Protein AF-A0A6A5AH60-F1 (afdb_monomer_lite)

pLDDT: mean 79.87, std 14.42, range [40.28, 94.0]

Structure (mmCIF, N/CA/C/O backbone):
data_AF-A0A6A5AH60-F1
#
_entry.id   AF-A0A6A5AH60-F1
#
loop_
_atom_site.group_PDB
_atom_site.id
_atom_site.type_symbol
_atom_site.label_atom_id
_atom_site.label_alt_id
_atom_site.label_comp_id
_atom_site.label_asym_id
_atom_site.label_entity_id
_atom_site.label_seq_id
_atom_site.pdbx_PDB_ins_code
_atom_site.Cartn_x
_atom_site.Cartn_y
_atom_site.Cartn_z
_atom_site.occupancy
_atom_site.B_iso_or_equiv
_atom_site.auth_seq_id
_atom_site.auth_comp_id
_atom_site.auth_asym_id
_atom_site.auth_atom_id
_atom_site.pdbx_PDB_model_num
ATOM 1 N N . MET A 1 1 ? 12.612 -9.656 -24.841 1.00 40.28 1 MET A N 1
ATOM 2 C CA . MET A 1 1 ? 11.908 -8.558 -25.538 1.00 40.28 1 MET A CA 1
ATOM 3 C C . MET A 1 1 ? 12.370 -7.245 -24.920 1.00 40.28 1 MET A C 1
ATOM 5 O O . MET A 1 1 ? 12.192 -7.099 -23.715 1.00 40.28 1 MET A O 1
ATOM 9 N N . PRO A 1 2 ? 13.009 -6.326 -25.659 1.00 41.59 2 PRO A N 1
ATOM 10 C CA . PRO A 1 2 ? 13.295 -4.991 -25.138 1.00 41.59 2 PRO A CA 1
ATOM 11 C C . PRO A 1 2 ? 11.968 -4.236 -24.960 1.00 41.59 2 PRO A C 1
ATOM 13 O O . PRO A 1 2 ? 11.119 -4.302 -25.843 1.00 41.59 2 PRO A O 1
ATOM 16 N N . GLY A 1 3 ? 11.770 -3.547 -23.833 1.00 53.78 3 GLY A N 1
ATOM 17 C CA . GLY A 1 3 ? 10.596 -2.684 -23.619 1.00 53.78 3 GLY A CA 1
ATOM 18 C C . GLY A 1 3 ? 9.425 -3.288 -22.839 1.00 53.78 3 GLY A C 1
ATOM 19 O O . GLY A 1 3 ? 8.413 -2.615 -22.692 1.00 53.78 3 GLY A O 1
ATOM 20 N N . ALA A 1 4 ? 9.563 -4.494 -22.277 1.00 47.09 4 ALA A N 1
ATOM 21 C CA . ALA A 1 4 ? 8.500 -5.148 -21.502 1.00 47.09 4 ALA A CA 1
ATOM 22 C C . ALA A 1 4 ? 8.055 -4.393 -20.230 1.00 47.09 4 ALA A C 1
ATOM 24 O O . ALA A 1 4 ? 7.075 -4.813 -19.645 1.00 47.09 4 ALA A O 1
ATOM 25 N N . HIS A 1 5 ? 8.743 -3.311 -19.834 1.00 53.66 5 HIS A N 1
ATOM 26 C CA . HIS A 1 5 ? 8.456 -2.485 -18.648 1.00 53.66 5 HIS A CA 1
ATOM 27 C C . HIS A 1 5 ? 8.620 -0.976 -18.938 1.00 53.66 5 HIS A C 1
ATOM 29 O O . HIS A 1 5 ? 9.006 -0.194 -18.068 1.00 53.66 5 HIS A O 1
ATOM 35 N N . ALA A 1 6 ? 8.435 -0.557 -20.195 1.00 55.41 6 ALA A N 1
ATOM 36 C CA . ALA A 1 6 ? 8.521 0.856 -20.569 1.00 55.41 6 ALA A CA 1
ATOM 37 C C . ALA A 1 6 ? 7.335 1.655 -19.998 1.00 55.41 6 ALA A C 1
ATOM 39 O O . ALA A 1 6 ? 6.229 1.129 -19.887 1.00 55.41 6 ALA A O 1
ATOM 40 N N . ALA A 1 7 ? 7.546 2.935 -19.668 1.00 53.28 7 ALA A N 1
ATOM 41 C CA . ALA A 1 7 ? 6.488 3.820 -19.172 1.00 53.28 7 ALA A CA 1
ATOM 42 C C . ALA A 1 7 ? 5.275 3.825 -20.127 1.00 53.28 7 ALA A C 1
ATOM 44 O O . ALA A 1 7 ? 5.428 4.069 -21.321 1.00 53.28 7 ALA A O 1
ATOM 45 N N . GLY A 1 8 ? 4.080 3.536 -19.600 1.00 54.38 8 GLY A N 1
ATOM 46 C CA . GLY A 1 8 ? 2.843 3.388 -20.381 1.00 54.38 8 GLY A CA 1
ATOM 47 C C . GLY A 1 8 ? 2.533 1.969 -20.877 1.00 54.38 8 GLY A C 1
ATOM 48 O O . GLY A 1 8 ? 1.491 1.764 -21.495 1.00 54.38 8 GLY A O 1
ATOM 49 N N . SER A 1 9 ? 3.391 0.984 -20.600 1.00 55.16 9 SER A N 1
ATOM 50 C CA . SER A 1 9 ? 3.124 -0.423 -20.913 1.00 55.16 9 SER A CA 1
ATOM 51 C C . SER A 1 9 ? 2.021 -1.002 -19.997 1.00 55.16 9 SER A C 1
ATOM 53 O O . SER A 1 9 ? 1.950 -0.644 -18.817 1.00 55.16 9 SER A O 1
ATOM 55 N N . PRO A 1 10 ? 1.120 -1.871 -20.506 1.00 53.75 10 PRO A N 1
ATOM 56 C CA . PRO A 1 10 ? -0.035 -2.388 -19.753 1.00 53.75 10 PRO A CA 1
ATOM 57 C C . PRO A 1 10 ? 0.324 -3.231 -18.517 1.00 53.75 10 PRO A C 1
ATOM 59 O O . PRO A 1 10 ? -0.524 -3.473 -17.656 1.00 53.75 10 PRO A O 1
ATOM 62 N N . ASP A 1 11 ? 1.578 -3.657 -18.394 1.00 58.25 11 ASP A N 1
ATOM 63 C CA . ASP A 1 11 ? 2.122 -4.346 -17.225 1.00 58.25 11 ASP A CA 1
ATOM 64 C C . ASP A 1 11 ? 2.459 -3.396 -16.053 1.00 58.25 11 ASP A C 1
ATOM 66 O O . ASP A 1 11 ? 2.725 -3.865 -14.949 1.00 58.25 11 ASP A O 1
ATOM 70 N N . LEU A 1 12 ? 2.373 -2.071 -16.242 1.00 61.47 12 LEU A N 1
ATOM 71 C CA . LEU A 1 12 ? 2.546 -1.062 -15.183 1.00 61.47 12 LEU A CA 1
ATOM 72 C C . LEU A 1 12 ? 1.250 -0.761 -14.398 1.00 61.47 12 LEU A C 1
ATOM 74 O O . LEU A 1 12 ? 1.137 0.269 -13.731 1.00 61.47 12 LEU A O 1
ATOM 78 N N . SER A 1 13 ? 0.257 -1.650 -14.476 1.00 74.44 13 SER A N 1
ATOM 79 C CA . SER A 1 13 ? -1.029 -1.523 -13.779 1.00 74.44 13 SER A CA 1
ATOM 80 C C . SER A 1 13 ? -0.919 -1.835 -12.270 1.00 74.44 13 SER A C 1
ATOM 82 O O . SER A 1 13 ? 0.159 -1.752 -11.671 1.00 74.44 13 SER A O 1
ATOM 84 N N . VAL A 1 14 ? -2.043 -2.122 -11.604 1.00 82.19 14 VAL A N 1
ATOM 85 C CA . VAL A 1 14 ? -2.051 -2.488 -10.179 1.00 82.19 14 VAL A CA 1
ATOM 86 C C . VAL A 1 14 ? -1.285 -3.799 -9.999 1.00 82.19 14 VAL A C 1
ATOM 88 O O . VAL A 1 14 ? -1.743 -4.852 -10.431 1.00 82.19 14 VAL A O 1
ATOM 91 N N . SER A 1 15 ? -0.129 -3.738 -9.340 1.00 83.69 15 SER A N 1
ATOM 92 C CA . SER A 1 15 ? 0.766 -4.886 -9.164 1.00 83.69 15 SER A CA 1
ATOM 93 C C . SER A 1 15 ? 0.407 -5.750 -7.956 1.00 83.69 15 SER A C 1
ATOM 95 O O . SER A 1 15 ? 0.785 -6.916 -7.886 1.00 83.69 15 SER A O 1
ATOM 97 N N . SER A 1 16 ? -0.310 -5.194 -6.974 1.00 87.31 16 SER A N 1
ATOM 98 C CA . SER A 1 16 ? -0.669 -5.920 -5.755 1.00 87.31 16 SER A CA 1
ATOM 99 C C . SER A 1 16 ? -1.912 -5.339 -5.090 1.00 87.31 16 SER A C 1
ATOM 101 O O . SER A 1 16 ? -2.066 -4.122 -4.979 1.00 87.31 16 SER A O 1
ATOM 103 N N . ILE A 1 17 ? -2.746 -6.228 -4.547 1.00 91.25 17 ILE A N 1
ATOM 104 C CA . ILE A 1 17 ? -3.872 -5.909 -3.662 1.00 91.25 17 ILE A CA 1
ATOM 105 C C . ILE A 1 17 ? -3.729 -6.763 -2.403 1.00 91.25 17 ILE A C 1
ATOM 107 O O . ILE A 1 17 ? -3.535 -7.975 -2.493 1.00 91.25 17 ILE A O 1
ATOM 111 N N . ARG A 1 18 ? -3.787 -6.144 -1.221 1.00 92.50 18 ARG A N 1
ATOM 112 C CA . ARG A 1 18 ? -3.676 -6.849 0.065 1.00 92.50 18 ARG A CA 1
ATOM 113 C C . ARG A 1 18 ? -4.657 -6.286 1.074 1.00 92.50 18 ARG A C 1
ATOM 115 O O . ARG A 1 18 ? -4.782 -5.073 1.192 1.00 92.50 18 ARG A O 1
ATOM 122 N N . PHE A 1 19 ? -5.300 -7.164 1.828 1.00 91.75 19 PHE A N 1
ATOM 123 C CA . PHE A 1 19 ? -6.170 -6.775 2.930 1.00 91.75 19 PHE A CA 1
ATOM 124 C C . PHE A 1 19 ? -5.343 -6.588 4.199 1.00 91.75 19 PHE A C 1
ATOM 126 O O . PHE A 1 19 ? -4.515 -7.436 4.530 1.00 91.75 19 PHE A O 1
ATOM 133 N N . ALA A 1 20 ? -5.568 -5.472 4.888 1.00 91.69 20 ALA A N 1
ATOM 134 C CA . ALA A 1 20 ? -5.090 -5.268 6.250 1.00 91.69 20 ALA A CA 1
ATOM 135 C C . ALA A 1 20 ? -6.051 -5.930 7.249 1.00 91.69 20 ALA A C 1
ATOM 137 O O . ALA A 1 20 ? -5.625 -6.478 8.259 1.00 91.69 20 ALA A O 1
ATOM 138 N N . ASN A 1 21 ? -7.353 -5.859 6.953 1.00 89.19 21 ASN A N 1
ATOM 139 C CA . ASN A 1 21 ? -8.462 -6.479 7.677 1.00 89.19 21 ASN A CA 1
ATOM 140 C C . ASN A 1 21 ? -9.730 -6.454 6.791 1.00 89.19 21 ASN A C 1
ATOM 142 O O . ASN A 1 21 ? -9.668 -6.066 5.626 1.00 89.19 21 ASN A O 1
ATOM 146 N N . ASP A 1 22 ? -10.891 -6.792 7.356 1.00 89.44 22 ASP A N 1
ATOM 147 C CA . ASP A 1 22 ? -12.184 -6.869 6.649 1.00 89.44 22 ASP A CA 1
ATOM 148 C C . ASP A 1 22 ? -12.719 -5.532 6.104 1.00 89.44 22 ASP A C 1
ATOM 150 O O . ASP A 1 22 ? -13.738 -5.497 5.414 1.00 89.44 22 ASP A O 1
ATOM 154 N N . LYS A 1 23 ? -12.095 -4.407 6.462 1.00 90.31 23 LYS A N 1
ATOM 155 C CA . LYS A 1 23 ? -12.550 -3.061 6.087 1.00 90.31 23 LYS A CA 1
ATOM 156 C C . LYS A 1 23 ? -11.529 -2.322 5.240 1.00 90.31 23 LYS A C 1
ATOM 158 O O . LYS A 1 23 ? -11.922 -1.573 4.352 1.00 90.31 23 LYS A O 1
ATOM 163 N N . VAL A 1 24 ? -10.243 -2.516 5.522 1.00 92.12 24 VAL A N 1
ATOM 164 C CA . VAL A 1 24 ? -9.155 -1.767 4.896 1.00 92.12 24 VAL A CA 1
ATOM 165 C C . VAL A 1 24 ? -8.297 -2.682 4.041 1.00 92.12 24 VAL A C 1
ATOM 167 O O . VAL A 1 24 ? -7.825 -3.729 4.490 1.00 92.12 24 VAL A O 1
ATOM 170 N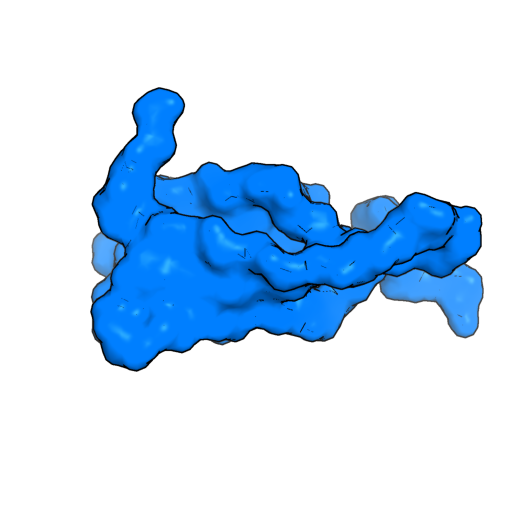 N . PHE A 1 25 ? -8.034 -2.244 2.816 1.00 93.62 25 PHE A N 1
ATOM 171 C CA . PHE A 1 25 ? -7.087 -2.891 1.920 1.00 93.62 25 PHE A CA 1
ATOM 172 C C . PHE A 1 25 ? -6.185 -1.859 1.255 1.00 93.62 25 PHE A C 1
ATOM 174 O O . PHE A 1 25 ? -6.532 -0.687 1.118 1.00 93.62 25 PHE A O 1
ATOM 181 N N . GLY A 1 26 ? -5.000 -2.298 0.857 1.00 93.75 26 GLY A N 1
ATOM 182 C CA . GLY A 1 26 ? -4.064 -1.499 0.093 1.00 93.75 26 GLY A CA 1
ATOM 183 C C . GLY A 1 26 ? -3.970 -1.990 -1.343 1.00 93.75 26 GLY A C 1
ATOM 184 O O . GLY A 1 26 ? -3.975 -3.196 -1.602 1.00 93.75 26 GLY A O 1
ATOM 185 N N . THR A 1 27 ? -3.798 -1.053 -2.264 1.00 92.19 27 THR A N 1
ATOM 186 C CA . THR A 1 27 ? -3.423 -1.308 -3.653 1.00 92.19 27 THR A CA 1
ATOM 187 C C . THR A 1 27 ? -2.068 -0.689 -3.923 1.00 92.19 27 THR A C 1
ATOM 189 O O . THR A 1 27 ? -1.833 0.463 -3.550 1.00 92.19 27 THR A O 1
ATOM 192 N N . ARG A 1 28 ? -1.209 -1.407 -4.633 1.00 88.06 28 ARG A N 1
ATOM 193 C CA . ARG A 1 28 ? 0.027 -0.856 -5.173 1.00 88.06 28 ARG A CA 1
ATOM 194 C C . ARG A 1 28 ? -0.087 -0.698 -6.676 1.00 88.06 28 ARG A C 1
ATOM 196 O O . ARG A 1 28 ? -0.546 -1.618 -7.346 1.00 88.06 28 ARG A O 1
ATOM 203 N N . SER A 1 29 ? 0.353 0.442 -7.189 1.00 84.56 29 SER A N 1
ATOM 204 C CA . SER A 1 29 ? 0.376 0.712 -8.620 1.00 84.56 29 SER A CA 1
ATOM 205 C C . SER A 1 29 ? 1.780 1.111 -9.065 1.00 84.56 29 SER A C 1
ATOM 207 O O . SER A 1 29 ? 2.495 1.838 -8.377 1.00 84.56 29 SER A O 1
ATOM 209 N N . CYS A 1 30 ? 2.180 0.561 -10.210 1.00 77.31 30 CYS A N 1
ATOM 210 C CA . CYS A 1 30 ? 3.487 0.792 -10.814 1.00 77.31 30 CYS A CA 1
ATOM 211 C C . CYS A 1 30 ? 3.492 2.013 -11.750 1.00 77.31 30 CYS A C 1
ATOM 213 O O . CYS A 1 30 ? 4.553 2.489 -12.129 1.00 77.31 30 CYS A O 1
ATOM 215 N N . SER A 1 31 ? 2.312 2.513 -12.132 1.00 77.44 31 SER A N 1
ATOM 216 C CA . SER A 1 31 ? 2.155 3.650 -13.051 1.00 77.44 31 SER A CA 1
ATOM 217 C C . SER A 1 31 ? 2.193 5.010 -12.355 1.00 77.44 31 SER A C 1
ATOM 219 O O . SER A 1 31 ? 2.568 6.000 -12.976 1.00 77.44 31 SER A O 1
ATOM 221 N N . ASP A 1 32 ? 1.810 5.062 -11.078 1.00 80.50 32 ASP A N 1
ATOM 222 C CA . ASP A 1 32 ? 1.792 6.277 -10.255 1.00 80.50 32 ASP A CA 1
ATOM 223 C C . ASP A 1 32 ? 2.778 6.216 -9.075 1.00 80.50 32 ASP A C 1
ATOM 225 O O . ASP A 1 32 ? 2.785 7.133 -8.255 1.00 80.50 32 ASP A O 1
ATOM 229 N N . ASP A 1 33 ? 3.598 5.157 -8.986 1.00 85.56 33 ASP A N 1
ATOM 230 C CA . ASP A 1 33 ? 4.590 4.914 -7.924 1.00 85.56 33 ASP A CA 1
ATOM 231 C C . ASP A 1 33 ? 4.030 5.101 -6.501 1.00 85.56 33 ASP A C 1
ATOM 233 O O . ASP A 1 33 ? 4.709 5.562 -5.575 1.00 85.56 33 ASP A O 1
ATOM 237 N N . CYS A 1 34 ? 2.754 4.749 -6.329 1.00 87.56 34 CYS A N 1
ATOM 238 C CA . CYS A 1 34 ? 2.023 4.939 -5.088 1.00 87.56 34 CYS A CA 1
ATOM 239 C C . CYS A 1 34 ? 1.489 3.622 -4.521 1.00 87.56 34 CYS A C 1
ATOM 241 O O . CYS A 1 34 ? 1.129 2.671 -5.225 1.00 87.56 34 CYS A O 1
ATOM 243 N N . VAL A 1 35 ? 1.334 3.622 -3.199 1.00 90.69 35 VAL A N 1
ATOM 244 C CA . VAL A 1 35 ? 0.448 2.703 -2.490 1.00 90.69 35 VAL A CA 1
ATOM 245 C C . VAL A 1 35 ? -0.751 3.488 -1.985 1.00 90.69 35 VAL A C 1
ATOM 247 O O . VAL A 1 35 ? -0.612 4.485 -1.284 1.00 90.69 35 VAL A O 1
ATOM 250 N N . LYS A 1 36 ? -1.952 3.036 -2.324 1.00 92.12 36 LYS A N 1
ATOM 251 C CA . LYS A 1 36 ? -3.206 3.641 -1.868 1.00 92.12 36 LYS A CA 1
ATOM 252 C C . LYS A 1 36 ? -3.894 2.710 -0.888 1.00 92.12 36 LYS A C 1
ATOM 254 O O . LYS A 1 36 ? -3.946 1.507 -1.122 1.00 92.12 36 LYS A O 1
ATOM 259 N N . LEU A 1 37 ? -4.412 3.269 0.197 1.00 93.44 37 LEU A N 1
ATOM 260 C CA . LEU A 1 37 ? -5.214 2.562 1.189 1.00 93.44 37 LEU A CA 1
ATOM 261 C C . LEU A 1 37 ? -6.681 2.920 0.992 1.00 93.44 37 LEU A C 1
ATOM 263 O O . LEU A 1 37 ? -7.008 4.081 0.757 1.00 93.44 37 LEU A O 1
ATOM 267 N N . TRP A 1 38 ? -7.555 1.931 1.109 1.00 94.00 38 TRP A N 1
ATOM 268 C CA . TRP A 1 38 ? -8.966 2.028 0.760 1.00 94.00 38 TRP A CA 1
ATOM 269 C C . TRP A 1 38 ? -9.836 1.459 1.871 1.00 94.00 38 TRP A C 1
ATOM 271 O O . TRP A 1 38 ? -9.482 0.452 2.481 1.00 94.00 38 TRP A O 1
ATOM 281 N N . ASP A 1 39 ? -10.993 2.082 2.086 1.00 92.69 39 ASP A N 1
ATOM 282 C CA . ASP A 1 39 ? -12.099 1.494 2.840 1.00 92.69 39 ASP A CA 1
ATOM 283 C C . ASP A 1 39 ? -13.020 0.784 1.843 1.00 92.69 39 ASP A C 1
ATOM 285 O O . ASP A 1 39 ? -13.536 1.415 0.917 1.00 92.69 39 ASP A O 1
ATOM 289 N N . ILE A 1 40 ? -13.262 -0.514 2.036 1.00 93.50 40 ILE A N 1
ATOM 290 C CA . ILE A 1 40 ? -14.149 -1.317 1.179 1.00 93.50 40 ILE A CA 1
ATOM 291 C C . ILE A 1 40 ? -15.576 -0.752 1.108 1.00 93.50 40 ILE A C 1
ATOM 293 O O . ILE A 1 40 ? -16.302 -1.002 0.150 1.00 93.50 40 ILE A O 1
ATOM 297 N N . ARG A 1 41 ? -15.983 0.042 2.104 1.00 92.94 41 ARG A N 1
ATOM 298 C CA . ARG A 1 41 ? -17.303 0.680 2.181 1.00 92.94 41 ARG A CA 1
ATOM 299 C C . ARG A 1 41 ? -17.329 2.064 1.529 1.00 92.94 41 ARG A C 1
ATOM 301 O O . ARG A 1 41 ? -18.410 2.619 1.352 1.00 92.94 41 ARG A O 1
ATOM 308 N N . LYS A 1 42 ? -16.167 2.646 1.205 1.00 92.06 42 LYS A N 1
ATOM 309 C CA . LYS A 1 42 ? -16.019 4.006 0.658 1.00 92.06 42 LYS A CA 1
ATOM 310 C C . LYS A 1 42 ? -14.959 4.040 -0.447 1.00 92.06 42 LYS A C 1
ATOM 312 O O . LYS A 1 42 ? -13.887 4.610 -0.286 1.00 92.06 42 LYS A O 1
ATOM 317 N N . LEU A 1 43 ? -15.286 3.460 -1.599 1.00 90.50 43 LEU A N 1
ATOM 318 C CA . LEU A 1 43 ? -14.359 3.325 -2.733 1.00 90.50 43 LEU A CA 1
ATOM 319 C C . LEU A 1 43 ? -14.231 4.578 -3.617 1.00 90.50 43 LEU A C 1
ATOM 321 O O . LEU A 1 43 ? -13.441 4.580 -4.556 1.00 90.50 43 LEU A O 1
ATOM 325 N N . ALA A 1 44 ? -14.988 5.644 -3.339 1.00 92.00 44 ALA A N 1
ATOM 326 C CA . ALA A 1 44 ? -14.954 6.871 -4.141 1.00 92.00 44 ALA A CA 1
ATOM 327 C C . ALA A 1 44 ? -13.602 7.606 -4.066 1.00 92.00 44 ALA A C 1
ATOM 329 O O . ALA A 1 44 ? -13.232 8.310 -5.002 1.00 92.00 44 ALA A O 1
ATOM 330 N N . ALA A 1 45 ? -12.866 7.446 -2.963 1.00 90.31 45 ALA A N 1
ATOM 331 C CA . ALA A 1 45 ? -11.543 8.024 -2.772 1.00 90.31 45 ALA A CA 1
ATOM 332 C C . ALA A 1 45 ? -10.700 7.155 -1.823 1.00 90.31 45 ALA A C 1
ATOM 334 O O . ALA A 1 45 ? -11.253 6.537 -0.910 1.00 90.31 45 ALA A O 1
ATOM 335 N N . PRO A 1 46 ? -9.369 7.112 -2.008 1.00 92.00 46 PRO A N 1
ATOM 336 C CA . PRO A 1 46 ? -8.490 6.414 -1.083 1.00 92.00 46 PRO A CA 1
ATOM 337 C C . PRO A 1 46 ? -8.467 7.132 0.271 1.00 92.00 46 PRO A C 1
ATOM 339 O O . PRO A 1 46 ? -8.437 8.359 0.336 1.00 92.00 46 PRO A O 1
ATOM 342 N N . LEU A 1 47 ? -8.411 6.358 1.355 1.00 91.44 47 LEU A N 1
ATOM 343 C CA . LEU A 1 47 ? -8.195 6.858 2.715 1.00 91.44 47 LEU A CA 1
ATOM 344 C C . LEU A 1 47 ? -6.844 7.565 2.844 1.00 91.44 47 LEU A C 1
ATOM 346 O O . LEU A 1 47 ? -6.712 8.552 3.561 1.00 91.44 47 LEU A O 1
ATOM 350 N N . LYS A 1 48 ? -5.825 7.017 2.174 1.00 90.69 48 LYS A N 1
ATOM 351 C CA . LYS A 1 48 ? -4.447 7.500 2.239 1.00 90.69 48 LYS A CA 1
ATOM 352 C C . LYS A 1 48 ? -3.720 7.155 0.950 1.00 90.69 48 LYS A C 1
ATOM 354 O O . LYS A 1 48 ? -3.878 6.055 0.425 1.00 90.69 48 LYS A O 1
ATOM 359 N N . THR A 1 49 ? -2.900 8.080 0.463 1.00 91.56 49 THR A N 1
ATOM 360 C CA . THR A 1 49 ? -1.975 7.832 -0.649 1.00 91.56 49 THR A CA 1
ATOM 361 C C . THR A 1 49 ? -0.552 7.958 -0.128 1.00 91.56 49 THR A C 1
ATOM 363 O O . THR A 1 49 ? -0.119 9.044 0.246 1.00 91.56 49 THR A O 1
ATOM 366 N N . LEU A 1 50 ? 0.154 6.836 -0.081 1.00 89.25 50 LEU A N 1
ATOM 367 C CA . LEU A 1 50 ? 1.571 6.736 0.232 1.00 89.25 50 LEU A CA 1
ATOM 368 C C . LEU A 1 50 ? 2.340 6.910 -1.077 1.00 89.25 50 LEU A C 1
ATOM 370 O O . LEU A 1 50 ? 2.182 6.113 -2.004 1.00 89.25 50 LEU A O 1
ATOM 374 N N . ARG A 1 51 ? 3.112 7.989 -1.160 1.00 87.56 51 ARG A N 1
ATOM 375 C CA . ARG A 1 51 ? 3.893 8.363 -2.343 1.00 87.56 51 ARG A CA 1
ATOM 376 C C . ARG A 1 51 ? 5.336 7.889 -2.198 1.00 87.56 51 ARG A C 1
ATOM 378 O O . ARG A 1 51 ? 5.707 7.338 -1.164 1.00 87.56 51 ARG A O 1
ATOM 385 N N . ASP A 1 52 ? 6.121 8.115 -3.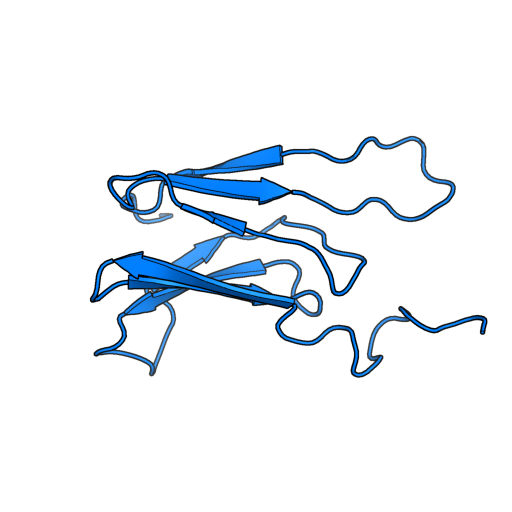246 1.00 82.44 52 ASP A N 1
ATOM 386 C CA . ASP A 1 52 ? 7.557 7.829 -3.280 1.00 82.44 52 ASP A CA 1
ATOM 387 C C . ASP A 1 52 ? 7.876 6.344 -3.069 1.00 82.44 52 ASP A C 1
ATOM 389 O O . ASP A 1 52 ? 8.860 5.973 -2.427 1.00 82.44 52 ASP A O 1
ATOM 393 N N . VAL A 1 53 ? 7.041 5.475 -3.648 1.00 83.88 53 VAL A N 1
ATOM 394 C CA . VAL A 1 53 ? 7.225 4.023 -3.632 1.00 83.88 53 VAL A CA 1
ATOM 395 C C . VAL A 1 53 ? 7.562 3.528 -5.045 1.00 83.88 53 VAL A C 1
ATOM 397 O O . VAL A 1 53 ? 6.757 2.808 -5.651 1.00 83.88 53 VAL A O 1
ATOM 400 N N . PRO A 1 54 ? 8.751 3.869 -5.582 1.00 80.56 54 PRO A N 1
ATOM 401 C CA . PRO A 1 54 ? 9.095 3.558 -6.958 1.00 80.56 54 PRO A CA 1
ATOM 402 C C . PRO A 1 54 ? 9.000 2.058 -7.217 1.00 80.56 54 PRO A C 1
ATOM 404 O O . PRO A 1 54 ? 9.519 1.220 -6.465 1.00 80.56 54 PRO A O 1
ATOM 407 N N . SER A 1 55 ? 8.297 1.721 -8.287 1.00 72.94 55 SER A N 1
ATOM 408 C CA . SER A 1 55 ? 8.123 0.365 -8.766 1.00 72.94 55 SER A CA 1
ATOM 409 C C . SER A 1 55 ? 8.472 0.343 -10.244 1.00 72.94 55 SER A C 1
ATOM 411 O O . SER A 1 55 ? 7.971 1.132 -11.033 1.00 72.94 55 SER A O 1
ATOM 413 N N . HIS A 1 56 ? 9.349 -0.575 -10.629 1.00 69.19 56 HIS A N 1
ATOM 414 C CA . HIS A 1 56 ? 9.760 -0.736 -12.028 1.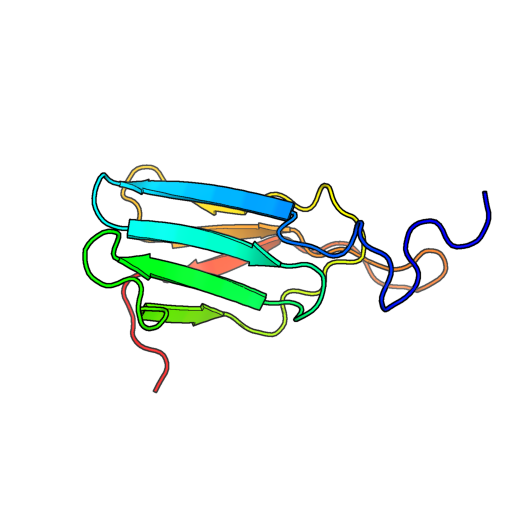00 69.19 56 HIS A CA 1
ATOM 415 C C . HIS A 1 56 ? 9.446 -2.134 -12.563 1.00 69.19 56 HIS A C 1
ATOM 417 O O . HIS A 1 56 ? 9.811 -2.465 -13.685 1.00 69.19 56 HIS A O 1
ATOM 423 N N . PHE A 1 57 ? 8.779 -2.954 -11.747 1.00 65.94 57 PHE A N 1
ATOM 424 C CA . PHE A 1 57 ? 8.444 -4.332 -12.068 1.00 65.94 57 PHE A CA 1
ATOM 425 C C . PHE A 1 57 ? 7.049 -4.667 -11.545 1.00 65.94 57 PHE A C 1
ATOM 427 O O . PHE A 1 57 ? 6.719 -4.375 -10.393 1.00 65.94 57 PHE A O 1
ATOM 434 N N . ALA A 1 58 ? 6.264 -5.362 -12.367 1.00 59.91 58 ALA A N 1
ATOM 435 C CA . ALA A 1 58 ? 4.883 -5.759 -12.083 1.00 59.91 58 ALA A CA 1
ATOM 436 C C . ALA A 1 58 ? 4.714 -6.713 -10.878 1.00 59.91 58 ALA A C 1
ATOM 438 O O . ALA A 1 58 ? 3.594 -7.046 -10.507 1.00 59.91 58 ALA A O 1
ATOM 439 N N . VAL A 1 59 ? 5.809 -7.151 -10.245 1.00 63.53 59 VAL A N 1
ATOM 440 C CA . VAL A 1 59 ? 5.819 -8.123 -9.133 1.00 63.53 59 VAL A CA 1
ATOM 441 C C . VAL A 1 59 ? 6.082 -7.455 -7.775 1.00 63.53 59 VAL A C 1
ATOM 443 O O . VAL A 1 59 ? 6.331 -8.122 -6.771 1.00 63.53 59 VAL A O 1
ATOM 446 N N . ALA A 1 60 ? 6.085 -6.121 -7.717 1.00 65.50 60 ALA A N 1
ATOM 447 C CA . ALA A 1 60 ? 6.391 -5.411 -6.485 1.00 65.50 60 ALA A CA 1
ATOM 448 C C . ALA A 1 60 ? 5.287 -5.638 -5.434 1.00 65.50 60 ALA A C 1
ATOM 450 O O . ALA A 1 60 ? 4.168 -5.139 -5.551 1.00 65.50 60 ALA A O 1
ATOM 451 N N . ASN A 1 61 ? 5.623 -6.402 -4.394 1.00 78.75 61 ASN A N 1
ATOM 452 C CA . ASN A 1 61 ? 4.686 -6.842 -3.368 1.00 78.75 61 ASN A CA 1
ATOM 453 C C . ASN A 1 61 ? 4.555 -5.837 -2.213 1.00 78.75 61 ASN A C 1
ATOM 455 O O . ASN A 1 61 ? 5.389 -4.949 -2.009 1.00 78.75 61 ASN A O 1
ATOM 459 N N . MET A 1 62 ? 3.483 -6.015 -1.449 1.00 89.19 62 MET A N 1
ATOM 460 C CA . MET A 1 62 ? 3.172 -5.294 -0.221 1.00 89.19 62 MET A CA 1
ATOM 461 C C . MET A 1 62 ? 2.718 -6.294 0.846 1.00 89.19 62 MET A C 1
ATOM 463 O O . MET A 1 62 ? 2.116 -7.314 0.506 1.00 89.19 62 MET A O 1
ATOM 467 N N . ALA A 1 63 ? 2.982 -6.007 2.119 1.00 92.38 63 ALA A N 1
ATOM 468 C CA . ALA A 1 63 ? 2.532 -6.834 3.235 1.00 92.38 63 ALA A CA 1
ATOM 469 C C . ALA A 1 63 ? 2.114 -5.972 4.429 1.00 92.38 63 ALA A C 1
ATOM 471 O O . ALA A 1 63 ? 2.857 -5.086 4.844 1.00 92.38 63 ALA A O 1
ATOM 472 N N . PHE A 1 64 ? 0.938 -6.248 4.991 1.00 93.62 64 PHE A N 1
ATOM 473 C CA . PHE A 1 64 ? 0.518 -5.662 6.263 1.00 93.62 64 PHE A CA 1
ATOM 474 C C . PHE A 1 64 ? 1.077 -6.471 7.433 1.00 93.62 64 PHE A C 1
ATOM 476 O O . PHE A 1 64 ? 1.298 -7.678 7.316 1.00 93.62 64 PHE A O 1
ATOM 483 N N . ASN A 1 65 ? 1.289 -5.812 8.570 1.00 92.19 65 ASN A N 1
ATOM 484 C CA . ASN A 1 65 ? 1.509 -6.516 9.829 1.00 92.19 65 ASN A CA 1
ATOM 485 C C . ASN A 1 65 ? 0.212 -7.199 10.312 1.00 92.19 65 ASN A C 1
ATOM 487 O O . ASN A 1 65 ? -0.879 -6.917 9.820 1.00 92.19 65 ASN A O 1
ATOM 491 N N . ALA A 1 66 ? 0.327 -8.082 11.308 1.00 89.88 66 ALA A N 1
ATOM 492 C CA . ALA A 1 66 ? -0.803 -8.878 11.801 1.00 89.88 66 ALA A CA 1
ATOM 493 C C . ALA A 1 66 ? -1.982 -8.035 12.324 1.00 89.88 66 ALA A C 1
ATOM 495 O O . ALA A 1 66 ? -3.126 -8.474 12.274 1.00 89.88 66 ALA A O 1
ATOM 496 N N . THR A 1 67 ? -1.711 -6.828 12.824 1.00 89.50 67 THR A N 1
ATOM 497 C CA . THR A 1 67 ? -2.727 -5.907 13.351 1.00 89.50 67 THR A CA 1
ATOM 498 C C . THR A 1 67 ? -3.287 -4.946 12.297 1.00 89.50 67 THR A C 1
ATOM 500 O O . THR A 1 67 ? -4.216 -4.198 12.595 1.00 89.50 67 THR A O 1
ATOM 503 N N . GLY A 1 68 ? -2.734 -4.924 11.080 1.00 88.56 68 GLY A N 1
ATOM 504 C CA . GLY A 1 68 ? -3.144 -4.023 9.999 1.00 88.56 68 GLY A CA 1
ATOM 505 C C . GLY A 1 68 ? -2.783 -2.545 10.207 1.00 88.56 68 GLY A C 1
ATOM 506 O O . GLY A 1 68 ? -3.329 -1.685 9.521 1.00 88.56 68 GLY A O 1
ATOM 507 N N . THR A 1 69 ? -1.890 -2.229 11.148 1.00 90.38 69 THR A N 1
ATOM 508 C CA . THR A 1 69 ? -1.507 -0.850 11.508 1.00 90.38 69 THR A CA 1
ATOM 509 C C . THR A 1 69 ? -0.282 -0.336 10.759 1.00 90.38 69 THR A C 1
ATOM 511 O O . THR A 1 69 ? -0.047 0.869 10.720 1.00 90.38 69 THR A O 1
ATOM 514 N N . ALA A 1 70 ? 0.494 -1.231 10.152 1.00 91.50 70 ALA A N 1
ATOM 515 C CA . ALA A 1 70 ? 1.669 -0.884 9.369 1.00 91.50 70 ALA A CA 1
ATOM 516 C C . ALA A 1 70 ? 1.734 -1.720 8.094 1.00 91.50 70 ALA A C 1
ATOM 518 O O . ALA A 1 70 ? 1.240 -2.850 8.042 1.00 91.50 70 ALA A O 1
ATOM 519 N N . VAL A 1 71 ? 2.380 -1.162 7.074 1.00 92.56 71 VAL A N 1
ATOM 520 C CA . VAL A 1 71 ? 2.551 -1.809 5.780 1.00 92.56 71 VAL A CA 1
ATOM 521 C C . VAL A 1 71 ? 3.994 -1.711 5.301 1.00 92.56 71 VAL A C 1
ATOM 523 O O . VAL A 1 71 ? 4.593 -0.637 5.307 1.00 92.56 71 VAL A O 1
ATOM 526 N N . ALA A 1 72 ? 4.552 -2.851 4.903 1.00 91.94 72 ALA A N 1
ATOM 527 C CA . ALA A 1 72 ? 5.877 -2.977 4.321 1.00 91.94 72 ALA A CA 1
ATOM 528 C C . ALA A 1 72 ? 5.773 -3.054 2.797 1.00 91.94 72 ALA A C 1
ATOM 530 O O . ALA A 1 72 ? 4.957 -3.807 2.250 1.00 91.94 72 ALA A O 1
ATOM 531 N N . VAL A 1 73 ? 6.609 -2.280 2.111 1.00 90.19 73 VAL A N 1
ATOM 532 C CA . VAL A 1 73 ? 6.561 -2.127 0.659 1.00 90.19 73 VAL A CA 1
ATOM 533 C C . VAL A 1 73 ? 7.979 -2.091 0.093 1.00 90.19 73 VAL A C 1
ATOM 535 O O . VAL A 1 73 ? 8.776 -1.233 0.457 1.00 90.19 73 VAL A O 1
ATOM 538 N N . GLY A 1 74 ? 8.312 -3.028 -0.799 1.00 86.62 74 GLY A N 1
ATOM 539 C CA . GLY A 1 74 ? 9.644 -3.088 -1.418 1.00 86.62 74 GLY A CA 1
ATOM 540 C C . GLY A 1 74 ? 9.758 -2.178 -2.640 1.00 86.62 74 GLY A C 1
ATOM 541 O O . GLY A 1 74 ? 8.895 -2.239 -3.506 1.00 86.62 74 GLY A O 1
ATOM 542 N N . THR A 1 75 ? 10.791 -1.357 -2.773 1.00 84.69 75 THR A N 1
ATOM 543 C CA . THR A 1 75 ? 11.005 -0.506 -3.952 1.00 84.69 75 THR A CA 1
ATOM 544 C C . THR A 1 75 ? 11.797 -1.231 -5.037 1.00 84.69 75 THR A C 1
ATOM 546 O O . THR A 1 75 ? 12.666 -2.060 -4.759 1.00 84.69 75 THR A O 1
ATOM 549 N N . GLY A 1 76 ? 11.473 -0.936 -6.295 1.00 77.88 76 GLY A N 1
ATOM 550 C CA . GLY A 1 76 ? 12.247 -1.399 -7.443 1.00 77.88 76 GLY A CA 1
ATOM 551 C C . GLY A 1 76 ? 13.394 -0.441 -7.750 1.00 77.88 76 GLY A C 1
ATOM 552 O O . GLY A 1 76 ? 13.268 0.765 -7.545 1.00 77.88 76 GLY A O 1
ATOM 553 N N . VAL A 1 77 ? 14.493 -0.960 -8.301 1.00 75.19 77 VAL A N 1
ATOM 554 C CA . VAL A 1 77 ? 15.566 -0.135 -8.873 1.00 75.19 77 VAL A CA 1
ATOM 555 C C . VAL A 1 77 ? 15.749 -0.502 -10.345 1.00 75.19 77 VAL A C 1
ATOM 557 O O . VAL A 1 77 ? 15.795 -1.694 -10.657 1.00 75.19 77 VAL A O 1
ATOM 560 N N . PRO A 1 78 ? 15.856 0.479 -11.261 1.00 70.19 78 PRO A N 1
ATOM 561 C CA . PRO A 1 78 ? 16.182 0.200 -12.652 1.00 70.19 78 PRO A CA 1
ATOM 562 C C . PRO A 1 78 ? 17.565 -0.444 -12.779 1.00 70.19 78 PRO A C 1
ATOM 564 O O . PRO A 1 78 ? 18.513 -0.042 -12.100 1.00 70.19 78 PRO A O 1
ATOM 567 N N . THR A 1 79 ? 17.701 -1.401 -13.694 1.00 69.62 79 THR A N 1
ATOM 568 C CA . THR A 1 79 ? 18.991 -2.019 -14.018 1.00 69.62 79 THR A CA 1
ATOM 569 C C . THR A 1 79 ? 20.017 -0.951 -14.420 1.00 69.62 79 THR A C 1
ATOM 571 O O . THR A 1 79 ? 19.712 -0.065 -15.215 1.00 69.62 79 THR A O 1
ATOM 574 N N . GLY A 1 80 ? 21.235 -1.030 -13.874 1.00 69.81 80 GLY A N 1
ATOM 575 C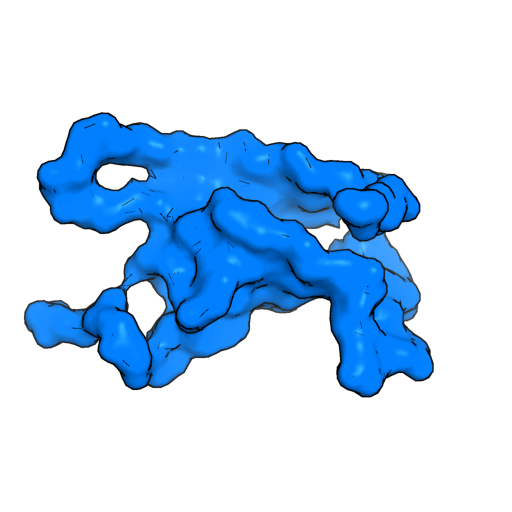 CA . GLY A 1 80 ? 22.339 -0.124 -14.222 1.00 69.81 80 GLY A CA 1
ATOM 576 C C . GLY A 1 80 ? 22.406 1.185 -13.426 1.00 69.81 80 GLY A C 1
ATOM 577 O O . GLY A 1 80 ? 23.232 2.034 -13.748 1.00 69.81 80 GLY A O 1
ATOM 578 N N . LYS A 1 81 ? 21.576 1.368 -12.389 1.00 69.25 81 LYS A N 1
ATOM 579 C CA . LYS A 1 81 ? 21.747 2.457 -11.412 1.00 69.25 81 LYS A CA 1
ATOM 580 C C . LYS A 1 81 ? 22.432 1.954 -10.138 1.00 69.25 81 LYS A C 1
ATOM 582 O O . LYS A 1 81 ? 22.074 0.899 -9.627 1.00 69.25 81 LYS A O 1
ATOM 587 N N . GLU A 1 82 ? 23.337 2.765 -9.587 1.00 67.38 82 GLU A N 1
ATOM 588 C CA . GLU A 1 82 ? 23.981 2.625 -8.264 1.00 67.38 82 GLU A CA 1
ATOM 589 C C . GLU A 1 82 ? 22.968 2.869 -7.118 1.00 67.38 82 GLU A C 1
ATOM 591 O O . GLU A 1 82 ? 23.116 3.764 -6.288 1.00 67.38 82 GLU A O 1
ATOM 596 N N . ARG A 1 83 ? 21.842 2.150 -7.112 1.00 70.31 83 ARG A N 1
ATOM 597 C CA . ARG A 1 83 ? 20.858 2.176 -6.023 1.00 70.31 83 ARG A CA 1
ATOM 598 C C . ARG A 1 83 ? 20.500 0.749 -5.635 1.00 70.31 83 ARG A C 1
ATOM 600 O O . ARG A 1 83 ? 20.432 -0.141 -6.475 1.00 70.31 83 ARG A O 1
ATOM 607 N N . HIS A 1 84 ? 20.230 0.544 -4.353 1.00 77.19 84 HIS A N 1
ATOM 608 C CA . HIS A 1 84 ? 19.760 -0.736 -3.833 1.00 77.19 84 HIS A CA 1
ATOM 609 C C . HIS A 1 84 ? 18.243 -0.705 -3.649 1.00 77.19 84 HIS A C 1
ATOM 611 O O . HIS A 1 84 ? 17.677 0.347 -3.344 1.00 77.19 84 HIS A O 1
ATOM 617 N N . GLY A 1 85 ? 17.590 -1.854 -3.844 1.00 79.19 85 GLY A N 1
ATOM 618 C CA . GLY A 1 85 ? 16.183 -2.016 -3.482 1.00 79.19 85 GLY A CA 1
ATOM 619 C C . GLY A 1 85 ? 16.007 -1.770 -1.988 1.00 79.19 85 GLY A C 1
ATOM 620 O O . GLY A 1 85 ? 16.815 -2.231 -1.182 1.00 79.19 85 GLY A O 1
ATOM 621 N N . GLN A 1 86 ? 14.979 -1.016 -1.621 1.00 86.06 86 GLN A N 1
ATOM 622 C CA . GLN A 1 86 ? 14.686 -0.677 -0.231 1.00 86.06 86 GLN A CA 1
ATOM 623 C C . GLN A 1 86 ? 13.382 -1.336 0.196 1.00 86.06 86 GLN A C 1
ATOM 625 O O . GLN A 1 86 ? 12.519 -1.624 -0.629 1.00 86.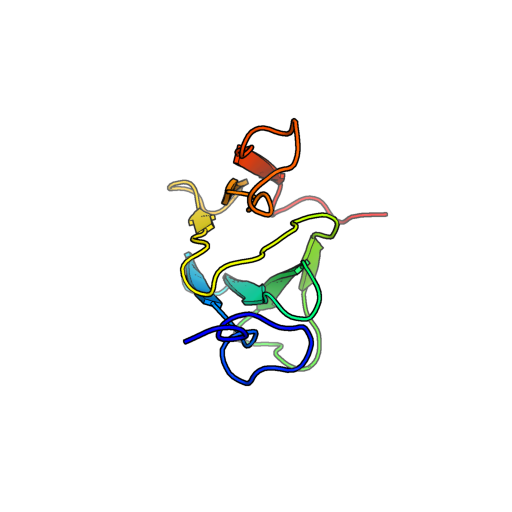06 86 GLN A O 1
ATOM 630 N N . VAL A 1 87 ? 13.214 -1.542 1.498 1.00 88.88 87 VAL A N 1
ATOM 631 C CA . VAL A 1 87 ? 11.910 -1.862 2.082 1.00 88.88 87 VAL A CA 1
ATOM 632 C C . VAL A 1 87 ? 11.479 -0.661 2.902 1.00 88.88 87 VAL A C 1
ATOM 634 O O . VAL A 1 87 ? 12.158 -0.274 3.850 1.00 88.88 87 VAL A O 1
ATOM 637 N N . LEU A 1 88 ? 10.363 -0.062 2.508 1.00 89.69 88 LEU A N 1
ATOM 638 C CA . LEU A 1 88 ? 9.755 1.063 3.198 1.00 89.69 88 LEU A CA 1
ATOM 639 C C . LEU A 1 88 ? 8.663 0.547 4.130 1.00 89.69 88 LEU A C 1
ATOM 641 O O . LEU A 1 88 ? 7.891 -0.339 3.760 1.00 89.69 88 LEU A O 1
ATOM 645 N N . PHE A 1 89 ? 8.594 1.123 5.324 1.00 91.06 89 PHE A N 1
ATOM 646 C CA . PHE A 1 89 ? 7.541 0.856 6.293 1.00 91.06 89 PHE A CA 1
ATOM 647 C C . PHE A 1 89 ? 6.694 2.108 6.446 1.00 91.06 89 PHE A C 1
ATOM 649 O O . PHE A 1 89 ? 7.214 3.185 6.729 1.00 91.06 89 PHE A O 1
ATOM 656 N N . PHE A 1 90 ? 5.388 1.952 6.272 1.00 89.88 90 PHE A N 1
ATOM 657 C CA . PHE A 1 90 ? 4.437 3.040 6.412 1.00 89.88 90 PHE A CA 1
ATOM 658 C C . PHE A 1 90 ? 3.436 2.738 7.511 1.00 89.88 90 PHE A C 1
ATOM 660 O O . PHE A 1 90 ? 2.942 1.616 7.639 1.00 89.88 90 PHE A O 1
ATOM 667 N N . ASP A 1 91 ? 3.099 3.778 8.260 1.00 89.31 91 ASP A N 1
ATOM 668 C CA . ASP A 1 91 ? 1.982 3.750 9.187 1.00 89.31 91 ASP A CA 1
ATOM 669 C C . ASP A 1 91 ? 0.652 3.846 8.417 1.00 89.31 91 ASP A C 1
ATOM 671 O O . ASP A 1 91 ? 0.502 4.662 7.500 1.00 89.31 91 ASP A O 1
ATOM 675 N N . VAL A 1 92 ? -0.309 2.995 8.770 1.00 84.81 92 VAL A N 1
ATOM 676 C CA . VAL A 1 92 ? -1.626 2.906 8.116 1.00 84.81 92 VAL A CA 1
ATOM 677 C C . VAL A 1 92 ? -2.656 3.820 8.780 1.00 84.81 92 VAL A C 1
ATOM 679 O O . VAL A 1 92 ? -3.571 4.293 8.108 1.00 84.81 92 VAL A O 1
ATOM 682 N N . LEU A 1 93 ? -2.515 4.080 10.080 1.00 79.88 93 LEU A N 1
ATOM 683 C CA . LEU A 1 93 ? -3.538 4.719 10.913 1.00 79.88 93 LEU A CA 1
ATOM 684 C C . LEU A 1 93 ? -3.429 6.247 10.953 1.00 79.88 93 LEU A C 1
ATOM 686 O O . LEU A 1 93 ? -4.425 6.943 11.126 1.00 79.88 93 LEU A O 1
ATOM 690 N N . THR A 1 94 ? -2.222 6.771 10.796 1.00 76.75 94 THR A N 1
ATOM 691 C CA . THR A 1 94 ? -1.911 8.192 10.907 1.00 76.75 94 THR A CA 1
ATOM 692 C C . THR A 1 94 ? -2.275 8.877 9.599 1.00 76.75 94 THR A C 1
ATOM 694 O O . THR A 1 94 ? -1.795 8.478 8.534 1.00 76.75 94 THR A O 1
ATOM 697 N N . ALA A 1 95 ? -3.114 9.909 9.645 1.00 59.25 95 ALA A N 1
ATOM 698 C CA . ALA A 1 95 ? -3.367 10.747 8.476 1.00 59.25 95 ALA A CA 1
ATOM 699 C C . ALA A 1 95 ? -2.062 11.447 8.047 1.00 59.25 95 ALA A C 1
ATOM 701 O O . ALA A 1 95 ? -1.289 11.870 8.904 1.00 59.25 95 ALA A O 1
ATOM 702 N N . VAL A 1 96 ? -1.791 11.548 6.739 1.00 56.00 96 VAL A N 1
ATOM 703 C CA . VAL A 1 96 ? -0.740 12.471 6.267 1.00 56.00 96 VAL A CA 1
ATOM 704 C C . VAL A 1 96 ? -1.371 13.857 6.247 1.00 56.00 96 VAL A C 1
ATOM 706 O O . VAL A 1 96 ? -2.359 14.041 5.535 1.00 56.00 96 VAL A O 1
ATOM 709 N N . THR A 1 97 ? -0.859 14.770 7.069 1.00 43.09 97 THR A N 1
ATOM 710 C CA . THR A 1 97 ? -1.235 16.190 7.070 1.00 43.09 97 THR A CA 1
ATOM 711 C C . THR A 1 97 ? -0.612 16.926 5.894 1.00 43.09 97 THR A C 1
ATOM 713 O O . THR A 1 97 ? 0.536 16.580 5.532 1.00 43.09 97 THR A O 1
#

Organism: Aphanomyces astaci (NCBI:txid112090)

Radius of gyration: 13.91 Å; chains: 1; bounding box: 41×25×39 Å

InterPro domains:
  IPR015943 WD40/YVTN repeat-like-containing domain superfamily [G3DSA:2.130.10.10] (4-93)
  IPR036322 WD40-repeat-containing domain superfamily [SSF50978] (13-92)
  IPR051858 WD repeat-containing GAD-1 [PTHR16017] (7-94)

Foldseek 3Di:
DPPCQPQPHPLQAFLDWADLDPFKIWTQGQNQLWIFIPGPVDHPGTPDIHHPQHARGSNWDKDADNNSQKIWTWHDDDPPDPDDIDIDMDGPPDHDD

Sequence (97 aa):
MPGAHAAGSPDLSVSSIRFANDKVFGTRSCSDDCVKLWDIRKLAAPLKTLRDVPSHFAVANMAFNATGTAVAVGTGVPTGKERHGQVLFFDVLTAVT

Secondary structure (DSSP, 8-state):
-TTTT-TT-GGGSEEEEEESSSSEEEEEETTTTEEEEEETTBTTS-SEEE------STT--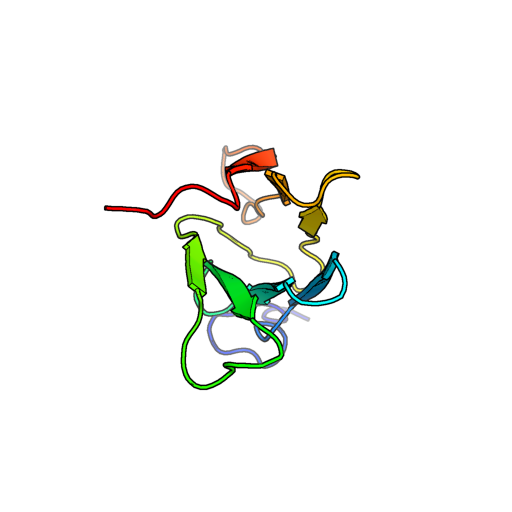EEE-TTSSEEEEEPP--TTSS----EEEEESSSPP-